Protein AF-A0A497QZD8-F1 (afdb_monomer_lite)

Foldseek 3Di:
DPDPDDDAPDPDVQVPDPPDDDDPPCPCVDPVSCPPVNDPLVVQQVVCVVVVHHRDPDDDPVVPD

Sequence (65 aa):
SEKDLKIFPSNYPLHEFDNVVLSPHRAGHVAEGYERAHWQDVIENILRIYQGLEPENLIDIEKGY

Structure (mmCIF, N/CA/C/O backbone):
data_AF-A0A497QZD8-F1
#
_entry.id   AF-A0A497QZD8-F1
#
loop_
_atom_site.group_PDB
_atom_site.id
_atom_site.type_symbol
_atom_site.label_atom_id
_atom_site.label_alt_id
_atom_site.label_comp_id
_atom_site.label_asym_id
_atom_site.label_entity_id
_atom_site.label_seq_id
_atom_site.pdbx_PDB_ins_code
_atom_site.Cartn_x
_atom_site.Cartn_y
_atom_site.Cartn_z
_atom_site.occupancy
_atom_site.B_iso_or_equiv
_atom_site.auth_seq_id
_atom_site.auth_comp_id
_atom_site.auth_asym_id
_atom_site.auth_atom_id
_atom_site.pdbx_PDB_model_num
ATOM 1 N N . SER A 1 1 ? 36.939 -3.026 -0.466 1.00 43.50 1 SER A N 1
ATOM 2 C CA . SER A 1 1 ? 36.015 -2.503 -1.487 1.00 43.50 1 SER A CA 1
ATOM 3 C C . SER A 1 1 ? 34.817 -3.424 -1.463 1.00 43.50 1 SER A C 1
ATOM 5 O O . SER A 1 1 ? 34.897 -4.533 -1.980 1.00 43.50 1 SER A O 1
ATOM 7 N N . GLU A 1 2 ? 33.792 -3.038 -0.702 1.00 47.47 2 GLU A N 1
ATOM 8 C CA . GLU A 1 2 ? 32.491 -3.707 -0.726 1.00 47.47 2 GLU A CA 1
ATOM 9 C C . GLU A 1 2 ? 31.969 -3.584 -2.154 1.00 47.47 2 GLU A C 1
ATOM 11 O O .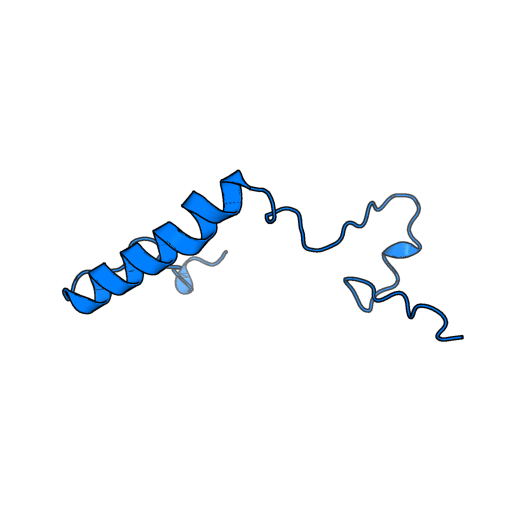 GLU A 1 2 ? 31.646 -2.497 -2.618 1.00 47.47 2 GLU A O 1
ATOM 16 N N . LYS A 1 3 ? 32.019 -4.686 -2.902 1.00 51.12 3 LYS A N 1
ATOM 17 C CA . LYS A 1 3 ? 31.322 -4.776 -4.179 1.00 51.12 3 LYS A CA 1
ATOM 18 C C . LYS A 1 3 ? 29.839 -4.735 -3.840 1.00 51.12 3 LYS A C 1
ATOM 20 O O . LYS A 1 3 ? 29.374 -5.638 -3.150 1.00 51.12 3 LYS A O 1
ATOM 25 N N . ASP A 1 4 ? 29.144 -3.699 -4.293 1.00 57.88 4 ASP A N 1
ATOM 26 C CA . ASP A 1 4 ? 27.701 -3.534 -4.136 1.00 57.88 4 ASP A CA 1
ATOM 27 C C . ASP A 1 4 ? 26.973 -4.838 -4.497 1.00 57.88 4 ASP A C 1
ATOM 29 O O . ASP A 1 4 ? 26.878 -5.221 -5.668 1.00 57.88 4 ASP A O 1
ATOM 33 N N . LEU A 1 5 ? 26.480 -5.555 -3.484 1.00 64.50 5 LEU A N 1
ATOM 34 C CA . LEU A 1 5 ? 25.589 -6.690 -3.688 1.00 64.50 5 LEU A CA 1
ATOM 35 C C . LEU A 1 5 ? 24.298 -6.133 -4.292 1.00 64.50 5 LEU A C 1
ATOM 37 O O . LEU A 1 5 ? 23.517 -5.476 -3.607 1.00 64.50 5 LEU A O 1
ATOM 41 N N . LYS A 1 6 ? 24.076 -6.360 -5.591 1.00 71.06 6 LYS A N 1
ATOM 42 C CA . LYS A 1 6 ? 22.795 -6.042 -6.228 1.00 71.06 6 LYS A CA 1
ATOM 43 C C . LYS A 1 6 ? 21.715 -6.931 -5.615 1.00 71.06 6 LYS A C 1
ATOM 45 O O . LYS A 1 6 ? 21.686 -8.133 -5.862 1.00 71.06 6 LYS A O 1
ATOM 50 N N . ILE A 1 7 ? 20.838 -6.328 -4.818 1.00 81.25 7 ILE A N 1
ATOM 51 C CA . ILE A 1 7 ? 19.649 -6.981 -4.270 1.00 81.25 7 ILE A CA 1
ATOM 52 C C . ILE A 1 7 ? 18.509 -6.776 -5.267 1.00 81.25 7 ILE A C 1
ATOM 54 O O . ILE A 1 7 ? 18.125 -5.642 -5.557 1.00 81.25 7 ILE A O 1
ATOM 58 N N . PHE A 1 8 ? 17.978 -7.872 -5.805 1.00 83.94 8 PHE A N 1
ATOM 59 C CA . PHE A 1 8 ? 16.833 -7.843 -6.710 1.00 83.94 8 PHE A CA 1
ATOM 60 C C . PHE A 1 8 ? 15.512 -7.960 -5.937 1.00 83.94 8 PHE A C 1
ATOM 62 O O . PHE A 1 8 ? 15.472 -8.604 -4.889 1.00 83.94 8 PHE A O 1
ATOM 69 N N . PRO A 1 9 ? 14.407 -7.388 -6.456 1.00 82.12 9 PRO A N 1
ATOM 70 C CA . PRO A 1 9 ? 13.084 -7.490 -5.831 1.00 82.12 9 PRO A CA 1
ATOM 71 C C . PRO A 1 9 ? 12.473 -8.902 -5.918 1.00 82.12 9 PRO A C 1
ATOM 73 O O . PRO A 1 9 ? 11.357 -9.119 -5.457 1.00 82.12 9 PRO A O 1
ATOM 76 N N . SER A 1 10 ? 13.175 -9.858 -6.532 1.00 83.62 10 SER A N 1
ATOM 77 C CA . SER A 1 10 ? 12.752 -11.243 -6.707 1.00 83.62 10 SER A CA 1
ATOM 78 C C . SER A 1 10 ? 13.965 -12.172 -6.680 1.00 83.62 10 SER A C 1
ATOM 80 O O . SER A 1 10 ? 15.035 -11.806 -7.164 1.00 83.62 10 SER A O 1
ATOM 82 N N . ASN A 1 11 ? 13.770 -13.387 -6.158 1.00 85.75 11 ASN A N 1
ATOM 83 C CA . ASN A 1 11 ? 14.756 -14.473 -6.217 1.00 85.75 11 ASN A CA 1
ATOM 84 C C . ASN A 1 11 ? 14.754 -15.206 -7.570 1.00 85.75 11 ASN A C 1
ATOM 86 O O . ASN A 1 11 ? 15.620 -16.040 -7.819 1.00 85.75 11 ASN A O 1
ATOM 90 N N . TYR A 1 12 ? 13.783 -14.916 -8.438 1.00 89.06 12 TYR A N 1
ATOM 91 C CA . TYR A 1 12 ? 13.765 -15.401 -9.815 1.00 89.06 12 TYR A CA 1
ATOM 92 C C . TYR A 1 12 ? 14.591 -14.474 -10.721 1.00 89.06 12 TYR A C 1
ATOM 94 O O . TYR A 1 12 ? 14.642 -13.265 -10.466 1.00 89.06 12 TYR A O 1
ATOM 102 N N . PRO A 1 13 ? 15.183 -14.983 -11.818 1.00 90.25 13 PRO A N 1
ATOM 103 C CA . PRO A 1 13 ? 16.056 -14.214 -12.711 1.00 90.25 13 PRO A CA 1
ATOM 104 C C . PRO A 1 13 ? 15.281 -13.264 -13.646 1.00 90.25 13 PRO A C 1
ATOM 106 O O . PRO A 1 13 ? 15.618 -13.096 -14.809 1.00 90.25 13 PRO A O 1
ATOM 109 N N . LEU A 1 14 ? 14.234 -12.597 -13.148 1.00 89.94 14 LEU A N 1
ATOM 110 C CA . LEU A 1 14 ? 13.401 -11.670 -13.930 1.00 89.94 14 LEU A CA 1
ATOM 111 C C . LEU A 1 14 ? 14.197 -10.491 -14.510 1.00 89.94 14 LEU A C 1
ATOM 113 O O . LEU A 1 14 ? 13.759 -9.862 -15.464 1.00 89.94 14 LEU A O 1
ATOM 117 N N . HIS A 1 15 ? 15.355 -10.186 -13.924 1.00 88.56 15 HIS A N 1
ATOM 118 C CA . HIS A 1 15 ? 16.263 -9.141 -14.389 1.00 88.56 15 HIS A CA 1
ATOM 119 C C . HIS A 1 15 ? 17.040 -9.527 -15.659 1.00 88.56 15 HIS A C 1
ATOM 121 O O . HIS A 1 15 ? 17.692 -8.663 -16.236 1.00 88.56 15 HIS A O 1
ATOM 127 N N . GLU A 1 16 ? 16.994 -10.798 -16.070 1.00 91.12 16 GLU A N 1
ATOM 128 C CA . GLU A 1 16 ? 17.638 -11.311 -17.287 1.00 91.12 16 GLU A CA 1
ATOM 129 C C . GLU A 1 16 ? 16.706 -11.269 -18.509 1.00 91.12 16 GLU A C 1
ATOM 131 O O . GLU A 1 16 ? 17.138 -11.551 -19.621 1.00 91.12 16 GLU A O 1
ATOM 136 N N . PHE A 1 17 ? 15.420 -10.956 -18.326 1.00 94.25 17 PHE A N 1
ATOM 137 C CA . PHE A 1 17 ? 14.441 -10.985 -19.411 1.00 94.25 17 PHE A CA 1
ATOM 138 C C . PHE A 1 17 ? 14.447 -9.667 -20.194 1.00 94.25 17 PHE A C 1
ATOM 140 O O . PHE A 1 17 ? 14.159 -8.607 -19.639 1.00 94.25 17 PHE A O 1
ATOM 147 N N . ASP A 1 18 ? 14.678 -9.743 -21.506 1.00 94.50 18 ASP A N 1
ATOM 148 C CA . ASP A 1 18 ? 14.757 -8.568 -22.393 1.00 94.50 18 ASP A CA 1
ATOM 149 C C . ASP A 1 18 ? 13.434 -7.792 -22.523 1.00 94.50 18 ASP A C 1
ATOM 151 O O . ASP A 1 18 ? 13.402 -6.651 -22.984 1.00 94.50 18 ASP A O 1
ATOM 155 N N . ASN A 1 19 ? 12.320 -8.411 -22.132 1.00 95.56 19 ASN A N 1
ATOM 156 C CA . ASN A 1 19 ? 10.972 -7.856 -22.207 1.00 95.56 19 ASN A CA 1
ATOM 157 C C . ASN A 1 19 ? 10.391 -7.461 -20.837 1.00 95.56 19 ASN A C 1
ATOM 159 O O . ASN A 1 19 ? 9.185 -7.229 -20.739 1.00 95.56 19 ASN A O 1
ATOM 163 N N . VAL A 1 20 ? 11.214 -7.388 -19.784 1.00 91.50 20 VAL A N 1
ATOM 164 C CA . VAL A 1 20 ? 10.778 -7.018 -18.430 1.00 91.50 20 VAL A CA 1
ATOM 165 C C . VAL A 1 20 ? 11.516 -5.774 -17.950 1.00 91.50 20 VAL A C 1
ATOM 167 O O . VAL A 1 20 ? 12.740 -5.706 -17.953 1.00 91.50 20 VAL A O 1
ATOM 170 N N . VAL A 1 21 ? 10.755 -4.795 -17.458 1.00 88.94 21 VAL A N 1
ATOM 171 C CA . VAL A 1 21 ? 11.305 -3.631 -16.757 1.00 88.94 21 VAL A CA 1
ATOM 172 C C . VAL A 1 21 ? 11.101 -3.825 -15.260 1.00 88.94 21 VAL A C 1
ATOM 174 O O . VAL A 1 21 ? 9.969 -3.838 -14.779 1.00 88.94 21 VAL A O 1
ATOM 177 N N . LEU A 1 22 ? 12.200 -3.959 -14.514 1.00 87.06 22 LEU A N 1
ATOM 178 C CA . LEU A 1 22 ? 12.178 -3.990 -13.053 1.00 87.06 22 LEU A CA 1
ATOM 179 C C . LEU A 1 22 ? 12.490 -2.607 -12.486 1.00 87.06 22 LEU A C 1
ATOM 181 O O . LEU A 1 22 ? 13.474 -1.972 -12.866 1.00 87.06 22 LEU A O 1
ATOM 185 N N . SER A 1 23 ? 11.690 -2.174 -11.518 1.00 85.06 23 SER A N 1
ATOM 186 C CA . SER A 1 23 ? 11.970 -1.002 -10.697 1.00 85.06 23 SER A CA 1
ATOM 187 C C . SER A 1 23 ? 12.050 -1.402 -9.220 1.00 85.06 23 SER A C 1
ATOM 189 O O . SER A 1 23 ? 11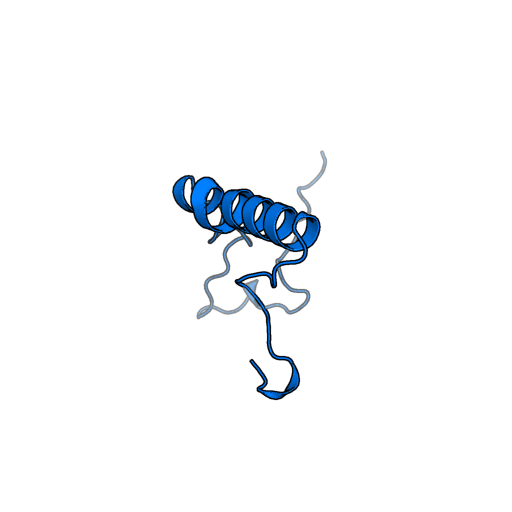.475 -2.417 -8.812 1.00 85.06 23 SER A O 1
ATOM 191 N N . PRO A 1 24 ? 12.779 -0.639 -8.387 1.00 82.44 24 PRO A N 1
ATOM 192 C CA . PRO A 1 24 ? 12.697 -0.797 -6.940 1.00 82.44 24 PRO A CA 1
ATOM 193 C C . PRO A 1 24 ? 11.244 -0.676 -6.462 1.00 82.44 24 PRO A C 1
ATOM 195 O O . PRO A 1 24 ? 10.451 0.029 -7.088 1.00 82.44 24 PRO A O 1
ATOM 198 N N . HIS A 1 25 ? 10.908 -1.282 -5.318 1.00 82.88 25 HIS A N 1
ATOM 199 C CA . HIS A 1 25 ? 9.590 -1.153 -4.678 1.00 82.88 25 HIS A CA 1
ATOM 200 C C . HIS A 1 25 ? 9.377 0.265 -4.110 1.00 82.88 25 HIS A C 1
ATOM 202 O O . HIS A 1 25 ? 9.392 0.501 -2.905 1.00 82.88 25 HIS A O 1
ATOM 208 N N . ARG A 1 26 ? 9.281 1.244 -5.011 1.00 79.94 26 ARG A N 1
ATOM 209 C CA . ARG A 1 26 ? 9.248 2.684 -4.738 1.00 79.94 26 ARG A CA 1
ATOM 210 C C . ARG A 1 26 ? 8.186 3.419 -5.548 1.00 79.94 26 ARG A C 1
ATOM 212 O O . ARG A 1 26 ? 8.130 4.638 -5.489 1.00 79.94 26 ARG A O 1
ATOM 219 N N . ALA A 1 27 ? 7.319 2.697 -6.259 1.00 80.62 27 ALA A N 1
ATOM 220 C CA . ALA A 1 27 ? 6.249 3.308 -7.046 1.00 80.62 27 ALA A CA 1
ATOM 221 C C . ALA A 1 27 ? 5.312 4.179 -6.183 1.00 80.62 27 ALA A C 1
ATOM 223 O O . ALA A 1 27 ? 4.930 5.261 -6.607 1.00 80.62 27 ALA A O 1
ATOM 224 N N . GLY A 1 28 ? 5.010 3.748 -4.952 1.00 75.19 28 GLY A N 1
ATOM 225 C CA . GLY A 1 28 ? 4.221 4.532 -3.990 1.00 75.19 28 GLY A CA 1
ATOM 226 C C . GLY A 1 28 ? 5.012 5.590 -3.211 1.00 75.19 28 GLY A C 1
ATOM 227 O O . GLY 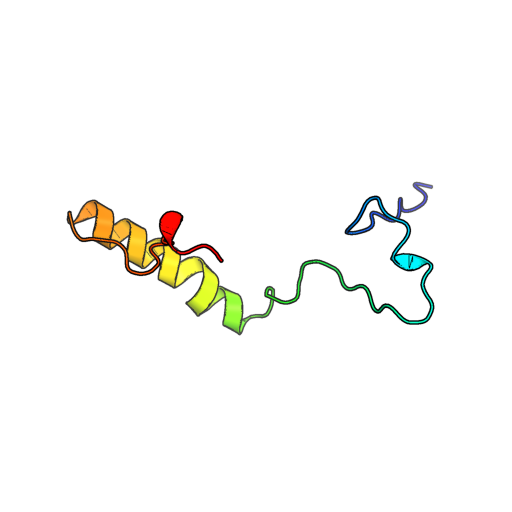A 1 28 ? 4.414 6.410 -2.526 1.00 75.19 28 GLY A O 1
ATOM 228 N N . HIS A 1 29 ? 6.346 5.617 -3.323 1.00 73.69 29 HIS A N 1
ATOM 229 C CA . HIS A 1 29 ? 7.207 6.562 -2.597 1.00 73.69 29 HIS A CA 1
ATOM 230 C C . HIS A 1 29 ? 7.302 7.908 -3.336 1.00 73.69 29 HIS A C 1
ATOM 232 O O . HIS A 1 29 ? 8.390 8.422 -3.598 1.00 73.69 29 HIS A O 1
ATOM 238 N N . VAL A 1 30 ? 6.152 8.465 -3.703 1.00 75.69 30 VAL A N 1
ATOM 239 C CA . VAL A 1 30 ? 6.011 9.818 -4.250 1.00 75.69 30 VAL A CA 1
ATOM 240 C C . VAL A 1 30 ? 5.529 10.743 -3.135 1.00 75.69 30 VAL A C 1
ATOM 242 O O . VAL A 1 30 ? 4.797 10.304 -2.251 1.00 75.69 30 VAL A O 1
ATOM 245 N N . ALA A 1 31 ? 5.945 12.013 -3.140 1.00 67.12 31 ALA A N 1
ATOM 246 C CA . ALA A 1 31 ? 5.640 12.954 -2.053 1.00 67.12 31 ALA A CA 1
ATOM 247 C C . ALA A 1 31 ? 4.132 13.026 -1.731 1.00 67.12 31 ALA A C 1
ATOM 249 O O . ALA A 1 31 ? 3.739 13.040 -0.570 1.00 67.12 31 ALA A O 1
ATOM 250 N N . GLU A 1 32 ? 3.295 12.962 -2.764 1.00 64.12 32 GLU A N 1
ATOM 251 C CA . GLU A 1 32 ? 1.830 12.983 -2.672 1.00 64.12 32 GLU A CA 1
ATOM 252 C C . GLU A 1 32 ? 1.238 11.686 -2.083 1.00 64.12 32 GLU A C 1
ATOM 254 O O . GLU A 1 32 ? 0.195 11.714 -1.431 1.00 64.12 32 GLU A O 1
ATOM 259 N N . GLY A 1 33 ? 1.917 10.546 -2.267 1.00 61.50 33 GLY A N 1
AT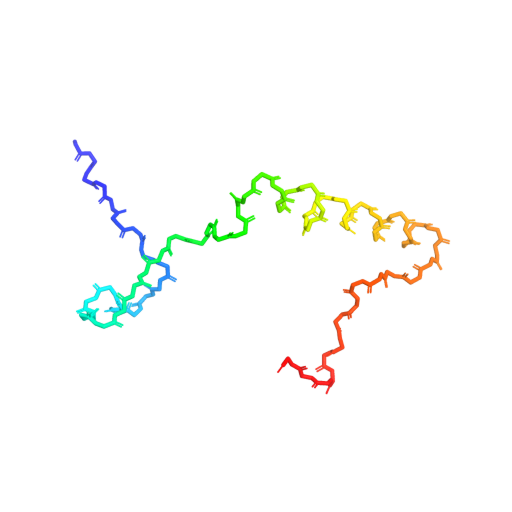OM 260 C CA . GLY A 1 33 ? 1.508 9.241 -1.738 1.00 61.50 33 GLY A CA 1
ATOM 261 C C . GLY A 1 33 ? 1.711 9.126 -0.227 1.00 61.50 33 GLY A C 1
ATOM 262 O O . GLY A 1 33 ? 0.951 8.441 0.451 1.00 61.50 33 GLY A O 1
ATOM 263 N N . TYR A 1 34 ? 2.685 9.853 0.326 1.00 61.72 34 TYR A N 1
ATOM 264 C CA . TYR A 1 34 ? 2.959 9.857 1.764 1.00 61.72 34 TYR A CA 1
ATOM 265 C C . TYR A 1 34 ? 1.902 10.572 2.601 1.00 61.72 34 TYR A C 1
ATOM 267 O O . TYR A 1 34 ? 1.614 10.127 3.713 1.00 61.72 34 TYR A O 1
ATOM 275 N N . GLU A 1 35 ? 1.330 11.663 2.093 1.00 61.22 35 GLU A N 1
ATOM 276 C CA . GLU A 1 35 ? 0.348 12.433 2.855 1.00 61.22 35 GLU A CA 1
ATOM 277 C C . GLU A 1 35 ? -0.983 11.691 2.948 1.00 61.22 35 GLU A C 1
ATOM 279 O O . GLU A 1 35 ? -1.399 11.352 4.054 1.00 61.22 35 GLU A O 1
ATOM 284 N N . ARG A 1 36 ? -1.619 11.382 1.811 1.00 59.00 36 ARG A N 1
ATOM 285 C CA . ARG A 1 36 ? -2.952 10.757 1.807 1.00 59.00 36 ARG A CA 1
ATOM 286 C C . ARG A 1 36 ? -2.906 9.241 1.988 1.00 59.00 36 ARG A C 1
ATOM 288 O O . ARG A 1 36 ? -3.525 8.734 2.908 1.00 59.00 36 ARG A O 1
ATOM 295 N N . ALA A 1 37 ? -2.126 8.526 1.175 1.00 61.72 37 ALA A N 1
ATOM 296 C CA . ALA A 1 37 ? -2.205 7.062 1.078 1.00 61.72 37 ALA A CA 1
ATOM 297 C C . ALA A 1 37 ? -1.379 6.288 2.128 1.00 61.72 37 ALA A C 1
ATOM 299 O O . ALA A 1 37 ? -1.372 5.055 2.124 1.00 61.72 37 ALA A O 1
ATOM 300 N N . HIS A 1 38 ? -0.652 6.982 3.009 1.00 72.00 38 HIS A N 1
ATOM 301 C CA . HIS A 1 38 ? 0.169 6.336 4.033 1.00 72.00 38 HIS A CA 1
ATOM 302 C C . HIS A 1 38 ? -0.183 6.803 5.441 1.00 72.00 38 HIS A C 1
ATOM 304 O O . HIS A 1 38 ? -0.667 6.002 6.235 1.00 72.00 38 HIS A O 1
ATOM 310 N N . TRP A 1 39 ? 0.043 8.071 5.783 1.00 83.69 39 TRP A N 1
ATOM 311 C CA . TRP A 1 39 ? -0.072 8.476 7.187 1.00 83.69 39 TRP A CA 1
ATOM 312 C C . TRP A 1 39 ? -1.471 8.924 7.594 1.00 83.69 39 TRP A C 1
ATOM 314 O O . TRP A 1 39 ? -1.921 8.537 8.671 1.00 83.69 39 TRP A O 1
ATOM 324 N N . GLN A 1 40 ? -2.165 9.702 6.759 1.00 87.88 40 GLN A N 1
ATOM 325 C CA . GLN A 1 40 ? -3.504 10.201 7.091 1.00 87.88 40 GLN A CA 1
ATOM 326 C C . GLN A 1 40 ? -4.498 9.051 7.271 1.00 87.88 40 GLN A C 1
ATOM 328 O O . GLN A 1 40 ? -5.118 8.959 8.328 1.00 87.88 40 GLN A O 1
ATOM 333 N N . ASP A 1 41 ? -4.559 8.122 6.316 1.00 88.31 41 ASP A N 1
ATOM 334 C CA . ASP A 1 41 ? -5.459 6.965 6.381 1.00 88.31 41 ASP A CA 1
ATOM 335 C C . ASP A 1 41 ? -5.182 6.065 7.594 1.00 88.31 41 ASP A C 1
ATOM 337 O O . ASP A 1 41 ? -6.104 5.551 8.230 1.00 88.31 41 A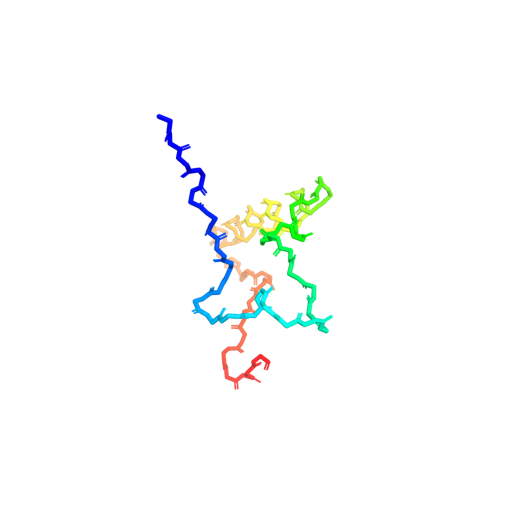SP A O 1
ATOM 341 N N . VAL A 1 42 ? -3.909 5.866 7.952 1.00 90.94 42 VAL A N 1
ATOM 342 C CA . VAL A 1 42 ? -3.542 5.069 9.131 1.00 90.94 42 VAL A CA 1
ATOM 343 C C . VAL A 1 42 ? -3.984 5.769 10.413 1.00 90.94 42 VAL A C 1
ATOM 345 O O . VAL A 1 42 ? -4.593 5.134 11.273 1.00 90.94 42 VAL A O 1
ATOM 348 N N . ILE A 1 43 ? -3.707 7.069 10.544 1.00 93.06 43 ILE A N 1
ATOM 349 C CA . ILE A 1 43 ? -4.078 7.846 11.733 1.00 93.06 43 ILE A CA 1
ATOM 350 C C . ILE A 1 43 ? -5.600 7.896 11.887 1.00 93.06 43 ILE A C 1
ATOM 352 O O . ILE A 1 43 ? -6.099 7.660 12.985 1.00 93.06 43 ILE A O 1
ATOM 356 N N . GLU A 1 44 ? -6.334 8.143 10.803 1.00 93.25 44 GLU A N 1
ATOM 357 C CA . GLU A 1 44 ? -7.796 8.195 10.820 1.00 93.25 44 GLU A CA 1
ATOM 358 C C . GLU A 1 44 ? -8.387 6.859 11.286 1.00 93.25 44 GLU A C 1
ATOM 360 O O . GLU A 1 44 ? -9.195 6.819 12.212 1.00 93.25 44 GLU A O 1
ATOM 365 N N . ASN A 1 45 ? -7.909 5.737 10.744 1.00 94.06 45 ASN A N 1
ATOM 366 C CA . ASN A 1 45 ? -8.367 4.418 11.179 1.00 94.06 45 ASN A CA 1
ATOM 367 C C . ASN A 1 45 ? -8.039 4.131 12.655 1.00 94.06 45 ASN A C 1
ATOM 369 O O . ASN A 1 45 ? -8.879 3.577 13.364 1.00 94.06 45 ASN A O 1
ATOM 373 N N . ILE A 1 46 ? -6.867 4.546 13.150 1.00 95.50 46 ILE A N 1
ATOM 374 C CA . ILE A 1 46 ? -6.520 4.429 14.577 1.00 95.50 46 ILE A CA 1
ATOM 375 C C . ILE A 1 46 ? -7.501 5.229 15.446 1.00 95.50 46 ILE A C 1
ATOM 377 O O . ILE A 1 46 ? -7.980 4.716 16.460 1.00 95.50 46 ILE A O 1
ATOM 381 N N . LEU A 1 47 ? -7.819 6.468 15.059 1.00 96.88 47 LEU A N 1
ATOM 382 C CA . LEU A 1 47 ? -8.753 7.321 15.798 1.00 96.88 47 LEU A CA 1
ATOM 383 C C . LEU A 1 47 ? -10.167 6.739 15.811 1.00 96.88 47 LEU A C 1
ATOM 385 O O . LEU A 1 47 ? -10.812 6.735 16.860 1.00 96.88 47 LEU A O 1
ATOM 389 N N . ARG A 1 48 ? -10.631 6.203 14.681 1.00 96.50 48 ARG A N 1
ATOM 390 C CA . ARG A 1 48 ? -11.935 5.540 14.571 1.00 96.50 48 ARG A CA 1
ATOM 391 C C . ARG A 1 48 ? -12.032 4.339 15.502 1.00 96.50 48 ARG A C 1
ATOM 393 O O . ARG A 1 48 ? -12.956 4.284 16.308 1.00 96.50 48 ARG A O 1
ATOM 400 N N . ILE A 1 49 ? -11.030 3.457 15.484 1.00 96.56 49 ILE A N 1
ATOM 401 C CA . ILE A 1 49 ? -10.959 2.301 16.391 1.00 96.56 49 ILE A CA 1
ATOM 402 C C . ILE A 1 49 ? -10.986 2.760 17.853 1.00 96.56 49 ILE A C 1
ATOM 404 O O . ILE A 1 49 ? -11.741 2.220 18.660 1.00 96.56 49 ILE A O 1
ATOM 408 N N . TYR A 1 50 ? -10.205 3.787 18.200 1.00 97.62 50 TYR A N 1
ATOM 409 C CA . TYR A 1 50 ? -10.184 4.347 19.554 1.00 97.62 50 TYR A CA 1
ATOM 410 C C . TYR A 1 50 ? -11.558 4.883 19.998 1.00 97.62 50 TYR A C 1
ATOM 412 O O . TYR A 1 50 ? -11.919 4.775 21.169 1.00 97.62 50 TYR A O 1
ATOM 420 N N . GLN A 1 51 ? -12.344 5.426 19.068 1.00 97.81 51 GLN A N 1
ATOM 421 C CA . GLN A 1 51 ? -13.701 5.924 19.307 1.00 97.81 51 GLN A CA 1
ATOM 422 C C . GLN A 1 51 ? -14.779 4.825 19.265 1.00 97.81 51 GLN A C 1
ATOM 424 O O . GLN A 1 51 ? -15.956 5.125 19.462 1.00 97.81 51 GLN A O 1
ATOM 429 N N . GLY A 1 52 ? -14.407 3.565 19.019 1.00 97.19 52 GLY A N 1
ATOM 430 C CA . GLY A 1 52 ? -15.352 2.457 18.854 1.00 97.19 52 GLY A CA 1
ATOM 431 C C . GLY A 1 52 ? -16.091 2.466 17.511 1.00 97.19 52 GLY A C 1
ATOM 432 O O . GLY A 1 52 ? -17.160 1.871 17.400 1.00 97.19 52 GLY A O 1
ATOM 433 N N . LEU A 1 53 ? -15.548 3.160 16.509 1.00 97.12 53 LEU A N 1
ATOM 434 C CA . LEU A 1 53 ? -16.044 3.188 15.135 1.00 97.12 53 LEU A CA 1
ATOM 435 C C . LEU A 1 53 ? -15.300 2.159 14.273 1.00 97.12 53 LEU A C 1
ATOM 437 O O . LEU A 1 53 ? -14.128 1.861 14.505 1.00 97.12 53 LEU A O 1
ATOM 441 N N . GLU A 1 54 ? -15.965 1.674 13.227 1.00 94.75 54 GLU A N 1
ATOM 442 C CA . GLU A 1 54 ? -15.353 0.792 12.226 1.00 94.75 54 GLU A CA 1
ATOM 443 C C . GLU A 1 54 ? -14.329 1.554 11.365 1.00 94.75 54 GLU A C 1
ATOM 445 O O . GLU A 1 54 ? -14.635 2.669 10.923 1.00 94.75 54 GLU A O 1
ATOM 450 N N . PRO A 1 55 ? -13.138 0.993 11.085 1.00 93.12 55 PRO A N 1
ATOM 451 C CA . PRO A 1 55 ? -12.176 1.587 10.158 1.00 93.12 55 PRO A CA 1
ATOM 452 C C . PRO A 1 55 ? -12.703 1.568 8.712 1.00 93.12 55 PRO A C 1
ATOM 454 O O . PRO A 1 55 ? -13.549 0.756 8.348 1.00 93.12 55 PRO A O 1
ATOM 457 N N . GLU A 1 56 ? -12.214 2.475 7.870 1.00 89.75 56 GLU A N 1
ATOM 458 C CA . GLU A 1 56 ? -12.723 2.668 6.503 1.00 89.75 56 GLU A CA 1
ATOM 459 C C . GLU A 1 56 ? -12.101 1.696 5.492 1.00 89.75 56 GLU A C 1
ATOM 461 O O . GLU A 1 56 ? -12.761 1.256 4.555 1.00 89.75 56 GLU A O 1
ATOM 466 N N . ASN A 1 57 ? -10.844 1.303 5.710 1.00 86.56 57 ASN A N 1
ATOM 467 C CA . ASN A 1 57 ? -10.057 0.502 4.768 1.00 86.56 57 ASN A CA 1
ATOM 468 C C . ASN A 1 57 ? -10.093 -0.997 5.110 1.00 86.56 57 ASN A C 1
ATOM 470 O O . ASN A 1 57 ? -9.055 -1.656 5.199 1.00 86.56 57 ASN A O 1
ATOM 474 N N . LEU A 1 58 ? -11.291 -1.532 5.357 1.00 87.12 58 LEU A N 1
ATOM 475 C CA . LEU A 1 58 ? -11.487 -2.946 5.680 1.00 87.12 58 LEU A CA 1
ATOM 476 C C . LEU A 1 58 ? -11.326 -3.821 4.434 1.00 87.12 58 LEU A C 1
ATOM 478 O O . LEU A 1 58 ? -12.009 -3.635 3.428 1.00 87.12 58 LEU A O 1
ATOM 482 N N . ILE A 1 59 ? -10.443 -4.813 4.529 1.00 84.31 59 ILE A N 1
ATOM 483 C CA . ILE A 1 59 ? -10.244 -5.812 3.481 1.00 84.31 59 ILE A CA 1
ATOM 484 C C . ILE A 1 59 ? -11.129 -7.018 3.786 1.00 84.31 59 ILE A C 1
ATOM 486 O O . ILE A 1 59 ? -10.978 -7.666 4.822 1.00 84.31 59 ILE A O 1
ATOM 490 N N . ASP A 1 60 ? -12.038 -7.326 2.866 1.00 84.31 60 ASP A N 1
ATOM 491 C CA . ASP A 1 60 ? -12.889 -8.510 2.937 1.00 84.31 60 ASP A CA 1
ATOM 492 C C . ASP A 1 60 ? -12.139 -9.722 2.369 1.00 84.31 60 ASP A C 1
ATOM 494 O O . ASP A 1 60 ? -11.966 -9.861 1.159 1.00 84.31 60 ASP A O 1
ATOM 498 N N . ILE A 1 61 ? -11.672 -10.597 3.260 1.00 80.38 61 ILE A N 1
ATOM 499 C CA . ILE A 1 61 ? -10.880 -11.775 2.886 1.00 80.38 61 ILE A CA 1
ATOM 500 C C . ILE A 1 61 ? -11.747 -12.836 2.184 1.00 80.38 61 ILE A C 1
ATOM 502 O O . ILE A 1 61 ? -11.226 -13.620 1.392 1.00 80.38 61 ILE A O 1
ATOM 506 N N . GLU A 1 62 ? -13.064 -12.855 2.416 1.00 85.81 62 GLU A N 1
ATOM 507 C CA . GLU A 1 62 ? -13.968 -13.836 1.799 1.00 85.81 62 GLU A CA 1
ATOM 508 C C . GLU A 1 62 ? -14.294 -13.493 0.344 1.00 85.81 62 GLU A C 1
ATOM 510 O O . GLU A 1 62 ? -14.557 -14.387 -0.461 1.00 85.81 62 GLU A O 1
ATOM 515 N N . LYS A 1 63 ? -14.231 -12.208 -0.021 1.00 76.25 63 LYS A N 1
ATOM 516 C CA . LYS A 1 63 ? -14.445 -11.763 -1.406 1.00 76.25 63 LYS A CA 1
ATOM 517 C C . LYS A 1 63 ? -13.256 -12.011 -2.333 1.00 76.25 63 LYS A C 1
ATOM 519 O O . LYS A 1 63 ? -13.436 -11.925 -3.546 1.00 76.25 63 LYS A O 1
ATOM 524 N N . GLY A 1 64 ? -12.092 -12.373 -1.789 1.00 57.69 64 GLY A N 1
ATOM 525 C CA . GLY A 1 64 ? -10.854 -12.474 -2.556 1.00 57.69 64 GLY A CA 1
ATOM 526 C C . GLY A 1 64 ? -10.369 -11.109 -3.058 1.00 57.69 64 GLY A C 1
ATOM 527 O O . GLY A 1 64 ? -11.129 -10.144 -3.129 1.00 57.69 64 GLY A O 1
ATOM 528 N N . TYR A 1 65 ? -9.076 -11.032 -3.368 1.00 52.47 65 TYR A N 1
ATOM 529 C CA . TYR A 1 65 ? -8.484 -9.888 -4.068 1.00 52.47 65 TYR A CA 1
ATOM 530 C C . TYR A 1 65 ? -8.750 -9.967 -5.571 1.00 52.47 65 TYR A C 1
ATOM 532 O O . TYR A 1 65 ? -8.634 -11.089 -6.119 1.00 52.47 65 TYR A O 1
#

Secondary structure (DSSP, 8-state):
--------S-SS-GGG-TT-----S-TT-SHHHHIIIIIIHHHHHHHHHHTTPPPS----STT--

Radius of gyration: 18.81 Å; chains: 1; bounding box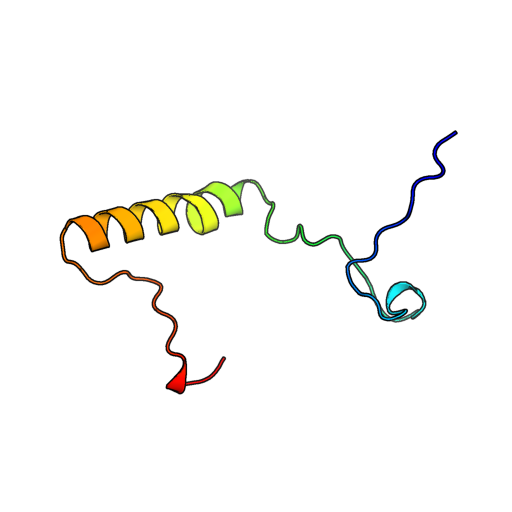: 52×28×42 Å

pLDDT: mean 81.17, std 14.05, range [43.5, 97.81]